Protein AF-A0A9D8QUN0-F1 (afdb_monomer_lite)

Secondary structure (DSSP, 8-state):
-EEEEEE---HHHHSS--SEEEEEEEEEETTEEEEEEEEEEE-TTTTS-GGG--SEEEEEE-GGGS-SSS-EEEEEEEE-TTS-B-PPEEPPPB---

Foldseek 3Di:
DDKDKDWFDACVRPVAGFQKKWKFKWWDDDPDIDTLDIDIFGQPVSVDDRVVRRDITMDDDDPVSHDDQTWIKIWIWGAHPVRDTDDTDIDDIDDDD

Radius of gyration: 14.24 Å; chains: 1; bounding box: 38×29×35 Å

Sequence (97 aa):
QVTVHFPTVLKKTAGVRAFDYEVQVEYDWLDVRNVASTKRVFSPKCYLGENKDEGEVICVYGESELPKDFAYRFAIRPCNCFGGKGKPIYTDWINKK

Structure (mmCIF, N/CA/C/O backbone):
data_AF-A0A9D8QUN0-F1
#
_entry.id   AF-A0A9D8QUN0-F1
#
loop_
_atom_site.group_PDB
_atom_site.id
_atom_site.type_symbol
_atom_site.label_atom_id
_atom_site.label_alt_id
_atom_site.label_comp_id
_atom_site.label_asym_id
_atom_site.label_entity_id
_atom_site.label_seq_id
_atom_site.pdbx_PDB_ins_code
_atom_site.Cartn_x
_atom_site.Cartn_y
_atom_site.Cartn_z
_atom_site.occupancy
_atom_site.B_iso_or_equiv
_atom_site.auth_seq_id
_atom_site.auth_comp_id
_atom_site.auth_asym_id
_atom_site.auth_atom_id
_atom_site.pdbx_PDB_model_num
ATOM 1 N N . GLN A 1 1 ? -1.799 -12.978 -11.979 1.00 86.44 1 GLN A N 1
ATOM 2 C CA . GLN A 1 1 ? -2.287 -11.848 -11.142 1.00 86.44 1 GLN A CA 1
ATOM 3 C C . GLN A 1 1 ? -1.524 -11.822 -9.824 1.00 86.44 1 GLN A C 1
ATOM 5 O O . GLN A 1 1 ? -1.082 -12.884 -9.400 1.00 86.44 1 GLN A O 1
ATOM 10 N N . VAL A 1 2 ? -1.386 -10.665 -9.171 1.00 92.00 2 VAL A N 1
ATOM 11 C CA . VAL A 1 2 ? -0.769 -10.548 -7.836 1.00 92.00 2 VAL A CA 1
ATOM 12 C C . VAL A 1 2 ? -1.751 -9.899 -6.869 1.00 92.00 2 VAL A C 1
ATOM 14 O O . VAL A 1 2 ? -2.314 -8.847 -7.168 1.00 92.00 2 VAL A O 1
ATOM 17 N N . THR A 1 3 ? -1.943 -10.531 -5.714 1.00 94.38 3 THR A N 1
ATOM 18 C CA . THR A 1 3 ? -2.841 -10.058 -4.660 1.00 94.38 3 THR A CA 1
ATOM 19 C C . THR A 1 3 ? -2.025 -9.588 -3.465 1.00 94.38 3 THR A C 1
ATOM 21 O O . THR A 1 3 ? -1.206 -10.333 -2.933 1.00 94.38 3 THR A O 1
ATOM 24 N N . VAL A 1 4 ? -2.256 -8.350 -3.044 1.00 93.75 4 VAL A N 1
ATOM 25 C CA . VAL A 1 4 ? -1.596 -7.711 -1.908 1.00 93.75 4 VAL A CA 1
ATOM 26 C C . VAL A 1 4 ? -2.581 -7.669 -0.749 1.00 93.75 4 VAL A C 1
ATOM 28 O O . VAL A 1 4 ? -3.641 -7.051 -0.861 1.00 93.75 4 VAL A O 1
ATOM 31 N N . HIS A 1 5 ? -2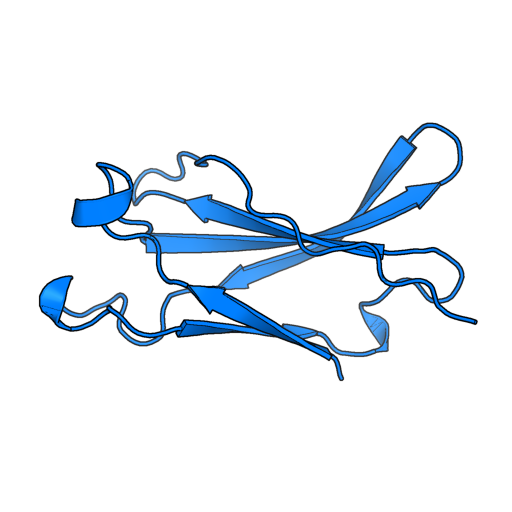.214 -8.323 0.348 1.00 94.56 5 HIS A N 1
ATOM 32 C CA . HIS A 1 5 ? -2.963 -8.340 1.600 1.00 94.56 5 HIS A CA 1
ATOM 33 C C . HIS A 1 5 ? -2.253 -7.455 2.616 1.00 94.56 5 HIS A C 1
ATOM 35 O O . HIS A 1 5 ? -1.033 -7.543 2.769 1.00 94.56 5 HIS A O 1
ATOM 41 N N . PHE A 1 6 ? -2.997 -6.596 3.302 1.00 92.69 6 PHE A N 1
ATOM 42 C CA . PHE A 1 6 ? -2.444 -5.754 4.357 1.00 92.69 6 PHE A CA 1
ATOM 43 C C . PHE A 1 6 ? -3.496 -5.436 5.426 1.00 92.69 6 PHE A C 1
ATOM 45 O O . PHE A 1 6 ? -4.696 -5.424 5.135 1.00 92.69 6 PHE A O 1
ATOM 52 N N . PRO A 1 7 ? -3.075 -5.193 6.680 1.00 90.56 7 PRO A N 1
ATOM 53 C CA . PRO A 1 7 ? -4.004 -4.930 7.771 1.00 90.56 7 PRO A CA 1
ATOM 54 C C . PRO A 1 7 ? -4.685 -3.567 7.616 1.00 90.56 7 PRO A C 1
ATOM 56 O O . PRO A 1 7 ? -4.076 -2.598 7.153 1.00 90.56 7 PRO A O 1
ATOM 59 N N . THR A 1 8 ? -5.933 -3.471 8.079 1.00 89.69 8 THR A N 1
ATOM 60 C CA . THR A 1 8 ? -6.621 -2.181 8.192 1.00 89.69 8 THR A CA 1
ATOM 61 C C . THR A 1 8 ? -5.967 -1.320 9.278 1.00 89.69 8 THR A C 1
ATOM 63 O O . THR A 1 8 ? -5.650 -1.787 10.374 1.00 89.69 8 THR A O 1
ATOM 66 N N . VAL A 1 9 ? -5.783 -0.033 8.989 1.00 89.62 9 VAL A N 1
ATOM 67 C CA . VAL A 1 9 ? -5.285 0.959 9.941 1.00 89.62 9 VAL A CA 1
ATOM 68 C C . VAL A 1 9 ? -6.457 1.551 10.715 1.00 89.62 9 VAL A C 1
ATOM 70 O O . VAL A 1 9 ? -7.297 2.270 10.169 1.00 89.62 9 VAL A O 1
ATOM 73 N N . LEU A 1 10 ? -6.487 1.249 12.010 1.00 87.25 10 LEU A N 1
ATOM 74 C CA . LEU A 1 10 ? -7.540 1.642 12.937 1.00 87.25 10 LEU A CA 1
ATOM 75 C C . LEU A 1 10 ? -7.035 2.746 13.874 1.00 87.25 10 LEU A C 1
ATOM 77 O O . LEU A 1 10 ? -5.857 2.820 14.221 1.00 87.25 10 LEU A O 1
ATOM 81 N N . LYS A 1 11 ? -7.948 3.567 14.378 1.00 87.00 11 LYS A N 1
ATOM 82 C CA . LYS A 1 11 ? -7.722 4.583 15.402 1.00 87.00 11 LYS A CA 1
ATOM 83 C C . LYS A 1 11 ? -7.040 4.0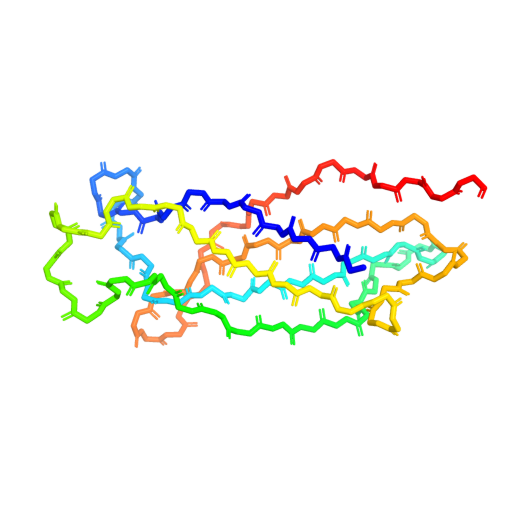01 16.637 1.00 87.00 11 LYS A C 1
ATOM 85 O O . LYS A 1 11 ? -6.145 4.637 17.183 1.00 87.00 11 LYS A O 1
ATOM 90 N N . LYS A 1 12 ? -7.417 2.785 17.054 1.00 85.56 12 LYS A N 1
ATOM 91 C CA . LYS A 1 12 ? -6.816 2.112 18.221 1.00 85.56 12 LYS A CA 1
ATOM 92 C C . LYS A 1 12 ? -5.322 1.810 18.047 1.00 85.56 12 LYS A C 1
ATOM 94 O O . LYS A 1 12 ? -4.609 1.763 19.041 1.00 85.56 12 LYS A O 1
ATOM 99 N N . THR A 1 13 ? -4.847 1.620 16.813 1.00 81.94 13 THR A N 1
ATOM 100 C CA . THR A 1 13 ? -3.442 1.290 16.525 1.00 81.94 13 THR A CA 1
ATOM 101 C C 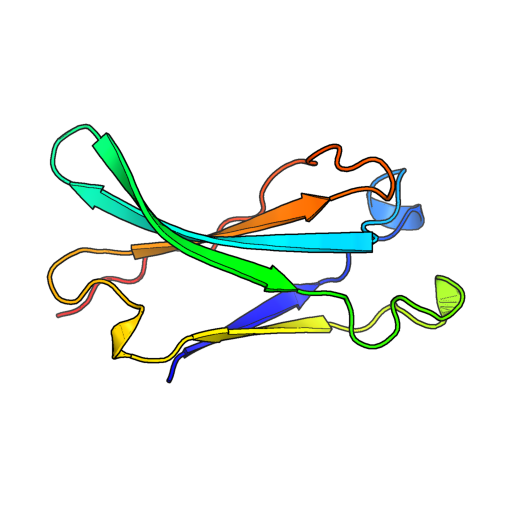. THR A 1 13 ? -2.622 2.493 16.063 1.00 81.94 13 THR A C 1
ATOM 103 O O . THR A 1 13 ? -1.441 2.569 16.383 1.00 81.94 13 THR A O 1
ATOM 106 N N . ALA A 1 14 ? -3.225 3.440 15.339 1.00 80.69 14 ALA A N 1
ATOM 107 C CA . ALA A 1 14 ? -2.511 4.549 14.697 1.00 80.69 14 ALA A CA 1
ATOM 108 C C . ALA A 1 14 ? -3.003 5.952 15.104 1.00 80.69 14 ALA A C 1
ATOM 110 O O . ALA A 1 14 ? -2.568 6.949 14.531 1.00 80.69 14 ALA A O 1
ATOM 111 N N . GLY A 1 15 ? -3.938 6.060 16.054 1.00 82.94 15 GLY A N 1
ATOM 112 C CA . GLY A 1 15 ? -4.530 7.326 16.513 1.00 82.94 15 GLY A CA 1
ATOM 113 C C . GLY A 1 15 ? -5.568 7.931 15.558 1.00 82.94 15 GLY A C 1
ATOM 114 O O . GLY A 1 15 ? -6.448 8.672 15.997 1.00 82.94 15 GLY A O 1
ATOM 115 N N . VAL A 1 16 ? -5.521 7.571 14.272 1.00 82.81 16 VAL A N 1
ATOM 116 C CA . VAL A 1 16 ? -6.488 7.949 13.232 1.00 82.81 16 VAL A CA 1
ATOM 117 C C . VAL A 1 16 ? -6.796 6.725 12.368 1.00 82.81 16 VAL A C 1
ATOM 119 O O . VAL A 1 16 ? -5.896 5.968 12.014 1.00 82.81 16 VAL A O 1
ATOM 122 N N . ARG A 1 17 ? -8.075 6.533 12.028 1.00 86.56 17 ARG A N 1
ATOM 123 C CA . ARG A 1 17 ? -8.529 5.475 11.116 1.00 86.56 17 ARG A CA 1
ATOM 124 C C . ARG A 1 17 ? -8.212 5.848 9.667 1.00 86.56 17 ARG A C 1
ATOM 126 O O . ARG A 1 17 ? -8.464 6.984 9.260 1.00 86.56 17 ARG A O 1
ATOM 133 N N . ALA A 1 18 ? -7.727 4.889 8.885 1.00 89.50 18 ALA A N 1
ATOM 134 C CA . ALA A 1 18 ? -7.658 5.037 7.437 1.00 89.50 18 ALA A CA 1
ATOM 135 C C . ALA A 1 18 ? -9.033 4.778 6.816 1.00 89.50 18 ALA A C 1
ATOM 137 O O . ALA A 1 18 ? -9.704 3.802 7.152 1.00 89.50 18 ALA A O 1
ATOM 138 N N . PHE A 1 19 ? -9.454 5.663 5.919 1.00 84.19 19 PHE A N 1
ATOM 139 C CA . PHE A 1 19 ? -10.698 5.496 5.173 1.00 84.19 19 PHE A CA 1
ATOM 140 C C . PHE A 1 19 ? -10.450 4.723 3.876 1.00 84.19 19 PHE A C 1
ATOM 142 O O . PHE A 1 19 ? -11.220 3.844 3.491 1.00 84.19 19 PHE A O 1
ATOM 149 N N . ASP A 1 20 ? -9.326 5.025 3.243 1.00 91.69 20 ASP A N 1
ATOM 150 C CA . ASP A 1 20 ? -8.868 4.438 2.003 1.00 91.69 20 ASP A CA 1
ATOM 151 C C . ASP A 1 20 ? -7.343 4.325 1.983 1.00 91.69 20 ASP A C 1
ATOM 153 O O . ASP A 1 20 ? -6.638 4.840 2.852 1.00 91.69 20 ASP A O 1
ATOM 157 N N . TYR A 1 21 ? -6.831 3.601 0.996 1.00 94.88 21 TYR A N 1
ATOM 158 C CA . TYR A 1 21 ? -5.420 3.281 0.863 1.00 94.88 21 TYR A CA 1
ATOM 159 C C . TYR A 1 21 ? -4.962 3.566 -0.555 1.00 94.88 21 TYR A C 1
ATOM 161 O O . TYR A 1 21 ? -5.560 3.100 -1.526 1.00 94.88 21 TYR A O 1
ATOM 169 N N . GLU A 1 22 ? -3.871 4.309 -0.668 1.00 96.00 22 GLU A N 1
ATOM 170 C CA . GLU A 1 22 ? -3.106 4.425 -1.901 1.00 96.00 22 GLU A CA 1
ATOM 171 C C . GLU A 1 22 ? -2.094 3.276 -1.936 1.00 96.00 22 GLU A C 1
ATOM 173 O O . GLU A 1 22 ? -1.191 3.212 -1.105 1.00 96.00 22 GLU A O 1
ATOM 178 N N . VAL A 1 23 ? -2.261 2.354 -2.880 1.00 96.94 23 VAL A N 1
ATOM 179 C CA . VAL A 1 23 ? -1.356 1.222 -3.093 1.00 96.94 23 VAL A CA 1
ATOM 180 C C . VAL A 1 23 ? -0.576 1.493 -4.371 1.00 96.94 23 VAL A C 1
ATOM 182 O O . VAL A 1 23 ? -1.161 1.673 -5.442 1.00 96.94 23 VAL A O 1
ATOM 185 N N . GLN A 1 24 ? 0.744 1.573 -4.257 1.00 97.25 24 GLN A N 1
ATOM 186 C CA . GLN A 1 24 ? 1.647 1.865 -5.364 1.00 97.25 24 GLN A CA 1
ATOM 187 C C . GLN A 1 24 ? 2.532 0.664 -5.657 1.00 97.25 24 GLN A C 1
ATOM 189 O O . GLN A 1 24 ? 3.053 0.035 -4.739 1.00 97.25 24 GLN A O 1
ATOM 194 N N . VAL A 1 25 ? 2.723 0.380 -6.942 1.00 97.00 25 VAL A N 1
ATOM 195 C CA . VAL A 1 25 ? 3.764 -0.530 -7.420 1.00 97.00 25 VAL A CA 1
ATOM 196 C C . VAL A 1 25 ? 5.000 0.307 -7.691 1.00 97.00 25 VAL A C 1
ATOM 198 O O . VAL A 1 25 ? 5.038 1.081 -8.647 1.00 97.00 25 VAL A O 1
ATOM 201 N N . GLU A 1 26 ? 5.989 0.176 -6.822 1.00 96.50 26 GLU A N 1
ATOM 202 C CA . GLU A 1 26 ? 7.248 0.898 -6.904 1.00 96.50 26 GLU A CA 1
ATOM 203 C C . GLU A 1 26 ? 8.331 0.016 -7.516 1.00 96.50 26 GLU A C 1
ATOM 205 O O . GLU A 1 26 ? 8.459 -1.143 -7.132 1.00 96.50 26 GLU A O 1
ATOM 210 N N . TYR A 1 27 ? 9.152 0.573 -8.401 1.00 95.50 27 TYR A N 1
ATOM 211 C CA . TYR A 1 27 ? 10.360 -0.077 -8.904 1.00 95.50 27 TYR A CA 1
ATOM 212 C C . TYR A 1 27 ? 11.525 0.904 -8.940 1.00 95.50 27 TYR A C 1
ATOM 214 O O . TYR A 1 27 ? 11.324 2.117 -9.033 1.00 95.50 27 TYR A O 1
ATOM 222 N N . ASP A 1 28 ? 12.738 0.373 -8.848 1.00 93.44 28 ASP A N 1
ATOM 223 C CA . ASP A 1 28 ? 13.950 1.166 -9.017 1.00 93.44 28 ASP A CA 1
ATOM 224 C C . ASP A 1 28 ? 14.431 1.082 -10.461 1.00 93.44 28 ASP A C 1
ATOM 226 O O . ASP A 1 28 ? 14.496 0.003 -11.056 1.00 93.44 28 ASP A O 1
ATOM 230 N N . TRP A 1 29 ? 14.790 2.236 -11.015 1.00 90.69 29 TRP A N 1
ATOM 231 C CA . TRP A 1 29 ? 15.539 2.318 -12.257 1.00 90.69 29 TRP A CA 1
ATOM 232 C C . TRP A 1 29 ? 16.637 3.359 -12.093 1.00 90.69 29 TRP A C 1
ATOM 234 O O . TRP A 1 29 ? 16.351 4.532 -11.852 1.00 90.69 29 TRP A O 1
ATOM 244 N N . LEU A 1 30 ? 17.888 2.903 -12.206 1.00 88.38 30 LEU A N 1
ATOM 245 C CA . LEU A 1 30 ? 19.074 3.697 -11.883 1.00 88.38 30 LEU A CA 1
ATOM 246 C C . LEU A 1 30 ? 18.999 4.211 -10.432 1.00 88.38 30 LEU A C 1
ATOM 248 O O . LEU A 1 30 ? 18.863 3.417 -9.506 1.00 88.38 30 LEU A O 1
ATOM 252 N N . ASP A 1 31 ? 19.091 5.520 -10.238 1.00 92.38 31 ASP A N 1
ATOM 253 C CA . ASP A 1 31 ? 19.033 6.231 -8.963 1.00 92.38 31 ASP A CA 1
ATOM 254 C C . ASP A 1 31 ? 17.628 6.767 -8.628 1.00 92.38 31 ASP A C 1
ATOM 256 O O . ASP A 1 31 ? 17.458 7.509 -7.658 1.00 92.38 31 ASP A O 1
ATOM 260 N N . VAL A 1 32 ? 16.602 6.380 -9.399 1.00 92.50 32 VAL A N 1
ATOM 261 C CA . VAL A 1 32 ? 15.238 6.905 -9.262 1.00 92.50 32 VAL A CA 1
ATOM 262 C C . VAL A 1 32 ? 14.235 5.820 -8.871 1.00 92.50 32 VAL A C 1
ATOM 264 O O . VAL A 1 32 ? 14.126 4.762 -9.498 1.00 92.50 32 VAL A O 1
ATOM 267 N N . ARG A 1 33 ? 13.415 6.147 -7.865 1.00 93.75 33 ARG A N 1
ATOM 268 C CA . ARG A 1 33 ? 12.216 5.398 -7.479 1.00 93.75 33 ARG A CA 1
ATOM 269 C C . ARG A 1 33 ? 11.046 5.790 -8.374 1.00 93.75 33 ARG A C 1
ATOM 271 O O . ARG A 1 33 ? 10.547 6.910 -8.289 1.00 93.75 33 ARG A O 1
ATOM 278 N N . ASN A 1 34 ? 10.571 4.854 -9.182 1.00 95.31 34 ASN A N 1
ATOM 279 C CA . ASN A 1 34 ? 9.446 5.060 -10.084 1.00 95.31 34 ASN A CA 1
ATOM 280 C C . ASN A 1 34 ? 8.189 4.354 -9.571 1.00 95.31 34 ASN A C 1
ATOM 282 O O . ASN A 1 34 ? 8.264 3.365 -8.840 1.00 95.31 34 ASN A O 1
ATOM 286 N N . VAL A 1 35 ? 7.024 4.859 -9.979 1.00 96.12 35 VAL A N 1
ATOM 287 C CA . VAL A 1 35 ? 5.721 4.251 -9.687 1.00 96.12 35 VAL A CA 1
ATOM 288 C C . VAL A 1 35 ? 5.117 3.761 -10.995 1.00 96.12 35 VAL A C 1
ATOM 290 O O . VAL A 1 35 ? 4.771 4.564 -11.855 1.00 96.12 35 VAL A O 1
ATOM 293 N N . ALA A 1 36 ? 4.985 2.445 -11.142 1.00 94.69 36 ALA A N 1
ATOM 294 C CA . ALA A 1 36 ? 4.421 1.829 -12.342 1.00 94.69 36 ALA A CA 1
ATOM 295 C C . ALA A 1 36 ? 2.890 1.931 -12.383 1.00 94.69 36 ALA A C 1
ATOM 297 O O . ALA A 1 36 ? 2.301 2.203 -13.424 1.00 94.69 36 ALA A O 1
ATOM 298 N N . SER A 1 37 ? 2.238 1.711 -11.240 1.00 96.00 37 SER A N 1
ATOM 299 C CA . SER A 1 37 ? 0.783 1.767 -11.111 1.00 96.00 37 SER A CA 1
ATOM 300 C C . SER A 1 37 ? 0.396 2.237 -9.715 1.00 96.00 37 SER A C 1
ATOM 302 O O . SER A 1 37 ? 1.065 1.921 -8.730 1.00 96.00 37 SER A O 1
ATOM 304 N N . THR A 1 38 ? -0.692 3.000 -9.631 1.00 96.56 38 THR A N 1
ATOM 305 C CA . THR A 1 38 ? -1.300 3.437 -8.372 1.00 96.56 38 THR A CA 1
ATOM 306 C C . THR A 1 38 ? -2.762 3.021 -8.367 1.00 96.56 38 THR A C 1
ATOM 308 O O . THR A 1 38 ? -3.497 3.326 -9.303 1.00 96.56 38 THR A O 1
ATOM 311 N N . LYS A 1 39 ? -3.198 2.361 -7.295 1.00 96.12 39 LYS A N 1
ATOM 312 C CA . LYS A 1 39 ? -4.607 2.052 -7.045 1.00 96.12 39 LYS A CA 1
ATOM 313 C C . LYS A 1 39 ? -5.057 2.680 -5.745 1.00 96.12 39 LYS A C 1
ATOM 315 O O . LYS A 1 39 ? -4.273 2.848 -4.813 1.00 96.12 39 LYS A O 1
ATOM 320 N N . ARG A 1 40 ? -6.344 3.005 -5.695 1.00 94.31 40 ARG A N 1
ATOM 321 C CA . ARG A 1 40 ? -7.010 3.487 -4.494 1.00 94.31 40 ARG A CA 1
ATOM 322 C C . ARG A 1 40 ? -8.014 2.435 -4.059 1.00 94.31 40 ARG A C 1
ATOM 324 O O . ARG A 1 40 ? -8.899 2.087 -4.836 1.00 94.31 40 ARG A O 1
ATOM 331 N N . VAL A 1 41 ? -7.832 1.887 -2.865 1.00 94.00 41 VAL A N 1
ATOM 332 C CA . VAL A 1 41 ? -8.667 0.801 -2.341 1.00 94.00 41 VAL A CA 1
ATOM 333 C C . VAL A 1 41 ? -9.260 1.191 -1.001 1.00 94.00 41 VAL A C 1
ATOM 335 O O . VAL A 1 41 ? -8.631 1.886 -0.210 1.00 94.00 41 VAL A O 1
ATOM 338 N N . PHE A 1 42 ? -10.478 0.740 -0.747 1.00 91.38 42 PHE A N 1
ATOM 339 C CA . PHE A 1 42 ? -11.150 0.918 0.533 1.00 91.38 42 PHE A CA 1
ATOM 340 C C . PHE A 1 42 ? -11.057 -0.375 1.333 1.00 91.38 42 PHE A C 1
ATOM 342 O O . PHE A 1 42 ? -10.986 -1.461 0.751 1.00 91.38 42 PHE A O 1
ATOM 349 N N . SER A 1 43 ? -11.096 -0.275 2.661 1.00 88.12 43 SER A N 1
ATOM 350 C CA . SER A 1 43 ? -11.322 -1.472 3.466 1.00 88.12 43 SER A CA 1
ATOM 351 C C . SER A 1 43 ? -12.703 -2.065 3.135 1.00 88.12 43 SER A C 1
ATOM 353 O O . SER A 1 43 ? -13.647 -1.313 2.861 1.00 88.12 43 SER A O 1
ATOM 355 N N . PRO A 1 44 ? -12.871 -3.402 3.152 1.00 86.31 44 PRO A N 1
ATOM 356 C CA . PRO A 1 44 ? -14.126 -4.043 2.745 1.00 86.31 44 PRO A CA 1
ATOM 357 C C . PRO A 1 44 ? -15.362 -3.568 3.521 1.00 86.31 44 PRO A C 1
ATOM 359 O O . PRO A 1 44 ? -16.487 -3.673 3.031 1.00 86.31 44 PRO A O 1
ATOM 362 N N . LYS A 1 45 ? -15.163 -3.069 4.745 1.00 88.44 45 LYS A N 1
ATOM 363 C CA . LYS A 1 45 ? -16.218 -2.601 5.645 1.00 88.44 45 LYS A CA 1
ATOM 364 C C . LYS A 1 45 ? -15.998 -1.137 6.041 1.00 88.44 45 LYS A C 1
ATOM 366 O O . LYS A 1 45 ? -16.429 -0.722 7.117 1.00 88.44 45 LYS A O 1
ATOM 371 N N . CYS A 1 46 ? -15.395 -0.332 5.159 1.00 85.12 46 CYS A N 1
ATOM 372 C CA . CYS A 1 46 ? -15.124 1.092 5.396 1.00 85.12 46 CYS A CA 1
ATOM 373 C C . CYS A 1 46 ? -16.379 1.902 5.778 1.00 85.12 46 CYS A C 1
ATOM 375 O O . CYS A 1 46 ? -16.300 2.834 6.575 1.00 85.12 46 CYS A O 1
ATOM 377 N N . TYR A 1 47 ? -17.550 1.506 5.266 1.00 84.69 47 TYR A N 1
ATOM 378 C CA . TYR A 1 47 ? -18.851 2.124 5.541 1.00 84.69 47 TYR A CA 1
ATOM 379 C C . TYR A 1 47 ? -19.459 1.726 6.897 1.00 84.69 47 TYR A C 1
ATOM 381 O O . TYR A 1 47 ? -20.452 2.314 7.323 1.00 84.69 47 TYR A O 1
ATOM 389 N N . LEU A 1 48 ? -18.896 0.727 7.583 1.00 88.12 48 LEU A N 1
ATOM 390 C CA . LEU A 1 48 ? -19.320 0.330 8.922 1.00 88.12 48 LEU A CA 1
ATOM 391 C C . LEU A 1 48 ? -18.519 1.073 10.002 1.00 88.12 48 LEU A C 1
ATOM 393 O O . LEU A 1 48 ? -17.437 1.629 9.774 1.00 88.12 48 LEU A O 1
ATOM 397 N N . GLY A 1 49 ? -19.063 1.048 11.222 1.00 85.88 49 GLY A N 1
ATOM 398 C CA . GLY A 1 49 ? -18.337 1.475 12.414 1.00 85.88 49 GLY A CA 1
ATOM 399 C C . GLY A 1 49 ? -17.033 0.693 12.572 1.00 85.88 49 GLY A C 1
ATOM 400 O O . GLY A 1 49 ? -16.974 -0.495 12.261 1.00 85.88 49 GLY A O 1
ATOM 401 N N . GLU A 1 50 ? -16.001 1.366 13.072 1.00 86.31 50 GLU A N 1
ATOM 402 C CA . GLU A 1 50 ? -14.623 0.865 13.123 1.00 86.31 50 GLU A CA 1
ATOM 403 C C . GLU A 1 50 ? -14.485 -0.529 13.755 1.00 86.31 50 GLU A C 1
ATOM 405 O O . GLU A 1 50 ? -13.766 -1.372 13.231 1.00 86.31 50 GLU A O 1
ATOM 410 N N . ASN A 1 51 ? -15.264 -0.817 14.802 1.00 86.44 51 ASN A N 1
ATOM 411 C CA . ASN A 1 51 ? -15.289 -2.111 15.499 1.00 86.44 51 ASN A CA 1
ATOM 412 C C . ASN A 1 51 ? -15.656 -3.299 14.589 1.00 86.44 51 ASN A C 1
ATOM 414 O O . ASN A 1 51 ? -15.488 -4.453 14.970 1.00 86.44 51 ASN A O 1
ATOM 418 N N . LYS A 1 52 ? -16.236 -3.033 13.414 1.00 87.19 52 LYS A N 1
ATOM 419 C CA . LYS A 1 52 ? -16.622 -4.046 12.426 1.00 87.19 52 LYS A CA 1
ATOM 420 C C . LYS A 1 52 ? -15.664 -4.106 11.233 1.00 87.19 52 LYS A C 1
ATOM 422 O O . LYS A 1 52 ? -15.840 -4.992 10.400 1.00 87.19 52 LYS A O 1
ATOM 427 N N . ASP A 1 53 ? -14.671 -3.220 11.156 1.00 85.81 53 ASP A N 1
ATOM 428 C CA . ASP A 1 53 ? -13.729 -3.061 10.037 1.00 85.81 53 ASP A CA 1
ATOM 429 C C . ASP A 1 53 ? -12.305 -3.522 10.391 1.00 85.81 53 ASP A C 1
ATOM 431 O O . ASP A 1 53 ? -11.316 -2.981 9.921 1.00 85.81 53 ASP A O 1
ATOM 435 N N . GLU A 1 54 ? -12.178 -4.541 11.240 1.00 84.06 54 GLU A N 1
ATOM 436 C CA . GLU A 1 54 ? -10.868 -5.071 11.658 1.00 84.06 54 GLU A CA 1
ATOM 437 C C . GLU A 1 54 ? -10.263 -6.074 10.657 1.00 84.06 54 GLU A C 1
ATOM 439 O O . GLU A 1 54 ? -9.286 -6.752 10.961 1.00 84.06 54 GLU A O 1
ATOM 444 N N . GLY A 1 55 ? -10.865 -6.205 9.472 1.00 84.19 55 GLY A N 1
ATOM 445 C CA . GLY A 1 55 ? -10.438 -7.161 8.453 1.00 84.19 55 GLY A CA 1
ATOM 446 C C . GLY A 1 55 ? -9.177 -6.736 7.701 1.00 84.19 55 GLY A C 1
ATOM 447 O O . GLY A 1 55 ? -8.701 -5.605 7.816 1.00 84.19 55 GLY A O 1
ATOM 448 N N . GLU A 1 56 ? -8.660 -7.646 6.882 1.00 90.81 56 GLU A N 1
ATOM 4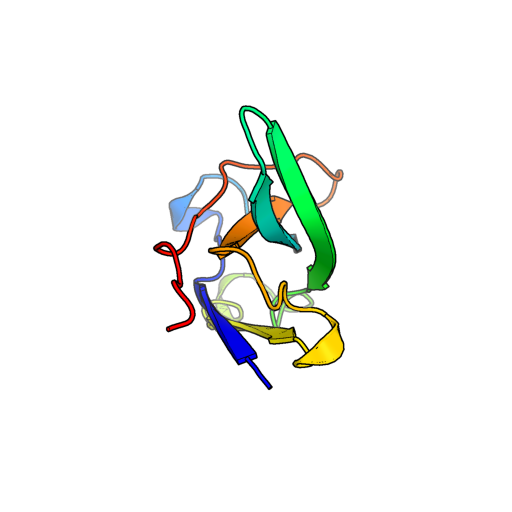49 C CA . GLU A 1 56 ? -7.619 -7.326 5.907 1.00 90.81 56 GLU A CA 1
ATOM 450 C C . GLU A 1 56 ? -8.192 -6.559 4.715 1.00 90.81 56 GLU A C 1
ATOM 452 O O . GLU A 1 56 ? -9.337 -6.761 4.295 1.00 90.81 56 GLU A O 1
ATOM 457 N N . VAL A 1 57 ? -7.360 -5.697 4.145 1.00 93.00 57 VAL A N 1
ATOM 458 C CA . VAL A 1 57 ? -7.621 -5.019 2.882 1.00 93.00 57 VAL A CA 1
ATOM 459 C C . VAL A 1 57 ? -6.880 -5.759 1.780 1.00 93.00 57 VAL A C 1
ATOM 461 O O . VAL A 1 57 ? -5.733 -6.178 1.949 1.00 93.00 57 VAL A O 1
ATOM 464 N N . ILE A 1 58 ? -7.558 -5.920 0.648 1.00 94.19 58 ILE A N 1
ATOM 465 C CA . ILE A 1 58 ? -7.058 -6.673 -0.496 1.00 94.19 58 ILE A CA 1
ATOM 466 C C . ILE A 1 58 ? -6.953 -5.725 -1.687 1.00 94.19 58 ILE A C 1
ATOM 468 O O . ILE A 1 58 ? -7.920 -5.055 -2.047 1.00 94.19 58 ILE A O 1
ATOM 472 N N . CYS A 1 59 ? -5.785 -5.694 -2.323 1.00 95.50 59 CYS A N 1
ATOM 473 C CA . CYS A 1 59 ? -5.571 -5.012 -3.594 1.00 95.50 59 CYS A CA 1
ATOM 474 C C . CYS A 1 59 ? -5.059 -6.011 -4.632 1.00 95.50 59 CYS A C 1
ATOM 476 O O . CYS A 1 59 ? -4.112 -6.749 -4.369 1.00 95.50 59 CYS A O 1
ATOM 478 N N . VAL A 1 60 ? -5.674 -6.043 -5.814 1.00 95.06 60 VAL A N 1
ATOM 479 C CA . VAL A 1 60 ? -5.308 -6.979 -6.886 1.00 95.06 60 VAL A CA 1
ATOM 480 C C . VAL A 1 60 ? -4.699 -6.212 -8.051 1.00 95.06 60 VAL A C 1
ATOM 482 O O . VAL A 1 60 ? -5.278 -5.231 -8.522 1.00 95.06 60 VAL A O 1
ATOM 485 N N . TYR A 1 61 ? -3.561 -6.691 -8.546 1.00 95.56 61 TYR A N 1
ATOM 486 C CA . TYR A 1 61 ? -2.908 -6.213 -9.762 1.00 95.56 61 TYR A CA 1
ATOM 487 C C . TYR A 1 61 ? -2.895 -7.296 -10.842 1.00 95.56 61 TYR A C 1
ATOM 489 O O . TYR A 1 61 ? -2.589 -8.469 -10.592 1.00 95.56 61 TYR A O 1
ATOM 497 N N . GLY A 1 62 ? -3.209 -6.890 -12.070 1.00 93.81 62 GLY A N 1
ATOM 498 C CA . GLY A 1 62 ? -2.960 -7.688 -13.261 1.00 93.81 62 GLY A CA 1
ATOM 499 C C . GLY A 1 62 ? -1.462 -7.770 -13.551 1.00 93.81 62 GLY A C 1
ATOM 500 O O . GLY A 1 62 ? -0.700 -6.871 -13.213 1.00 93.81 62 GLY A O 1
ATOM 501 N N . GLU A 1 63 ? -1.019 -8.837 -14.214 1.00 90.81 63 GLU A N 1
ATOM 502 C CA . GLU A 1 63 ? 0.404 -9.002 -14.562 1.00 90.81 63 GLU A CA 1
ATOM 503 C C . GLU A 1 63 ? 0.921 -7.930 -15.523 1.00 90.81 63 GLU A C 1
ATOM 505 O O . GLU A 1 63 ? 2.108 -7.622 -15.514 1.00 90.81 63 GLU A O 1
ATOM 510 N N . SER A 1 64 ? 0.031 -7.336 -16.321 1.00 92.06 64 SER A N 1
ATOM 511 C CA . SER A 1 64 ? 0.339 -6.208 -17.201 1.00 92.06 64 SER A CA 1
ATOM 512 C C . SER A 1 64 ? 0.618 -4.903 -16.452 1.00 92.06 64 SER A C 1
ATOM 514 O O . SER A 1 64 ? 1.210 -4.002 -17.031 1.00 92.06 64 SER A O 1
ATOM 516 N N . GLU A 1 65 ? 0.184 -4.784 -15.193 1.00 91.56 65 GLU A N 1
ATOM 517 C CA . GLU A 1 65 ? 0.397 -3.594 -14.355 1.00 91.56 65 GLU A CA 1
ATOM 518 C C . GLU A 1 65 ? 1.716 -3.656 -13.574 1.00 91.56 65 GLU A C 1
ATOM 520 O O . GLU A 1 65 ? 2.083 -2.699 -12.892 1.00 91.56 65 GLU A O 1
ATOM 525 N N . LEU A 1 66 ? 2.408 -4.796 -13.636 1.00 92.88 66 LEU A N 1
ATOM 526 C CA . LEU A 1 66 ? 3.637 -5.038 -12.899 1.00 92.88 66 LEU A CA 1
ATOM 527 C C . LEU A 1 66 ? 4.851 -4.833 -13.812 1.00 92.88 66 LEU A C 1
ATOM 529 O O . LEU A 1 66 ? 4.839 -5.298 -14.958 1.00 92.88 66 LEU A O 1
ATOM 533 N N . PRO A 1 67 ? 5.929 -4.213 -13.306 1.00 91.75 67 PRO A N 1
ATOM 534 C CA . PRO A 1 67 ? 7.209 -4.175 -13.999 1.00 91.75 67 PRO A CA 1
ATOM 535 C C . PRO A 1 67 ? 7.671 -5.589 -14.375 1.00 91.75 67 PRO A C 1
ATOM 537 O O . PRO A 1 67 ? 7.601 -6.523 -13.568 1.00 91.75 67 PRO A O 1
ATOM 540 N N . LYS A 1 68 ? 8.111 -5.768 -15.625 1.00 88.62 68 LYS A N 1
ATOM 541 C CA . LYS A 1 68 ? 8.593 -7.066 -16.123 1.00 88.62 68 LYS A CA 1
ATOM 542 C C . LYS A 1 68 ? 10.082 -7.262 -15.860 1.00 88.62 68 LYS A C 1
ATOM 544 O O . LYS A 1 68 ? 10.456 -8.333 -15.398 1.00 88.62 68 LYS A O 1
ATOM 549 N N . ASP A 1 69 ? 10.867 -6.211 -16.080 1.00 89.19 69 ASP A N 1
ATOM 550 C CA . ASP A 1 69 ? 12.335 -6.273 -1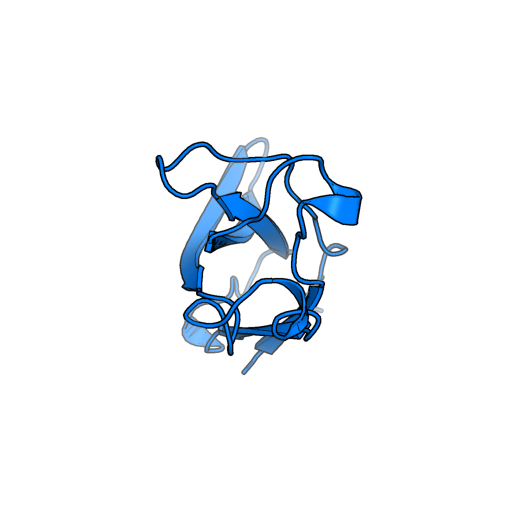6.113 1.00 89.19 69 ASP A CA 1
ATOM 551 C C . ASP A 1 69 ? 13.001 -5.670 -14.865 1.00 89.19 69 ASP A C 1
ATOM 553 O O . ASP A 1 69 ? 14.224 -5.608 -14.773 1.00 89.19 69 ASP A O 1
ATOM 557 N N . PHE A 1 70 ? 12.202 -5.216 -13.895 1.00 90.94 70 PHE A N 1
ATOM 558 C CA . PHE A 1 70 ? 12.687 -4.540 -12.694 1.00 90.94 70 PHE A CA 1
ATOM 559 C C . PHE A 1 70 ? 12.187 -5.231 -11.432 1.00 90.94 70 PHE A C 1
ATOM 561 O O . PHE A 1 70 ? 11.049 -5.707 -11.374 1.00 90.94 70 PHE A O 1
ATOM 568 N N . ALA A 1 71 ? 13.030 -5.227 -10.399 1.00 92.19 71 ALA A N 1
ATOM 569 C CA . ALA A 1 71 ? 12.588 -5.523 -9.047 1.00 92.19 71 ALA A CA 1
ATOM 570 C C . ALA A 1 71 ? 11.541 -4.488 -8.626 1.00 92.19 71 ALA A C 1
ATOM 572 O O . ALA A 1 71 ? 11.722 -3.285 -8.838 1.00 92.19 71 ALA A O 1
ATOM 573 N N . TYR A 1 72 ? 10.444 -4.953 -8.036 1.00 94.75 72 TYR A N 1
ATOM 574 C CA . TYR A 1 72 ? 9.357 -4.080 -7.606 1.00 94.75 72 TYR A CA 1
ATOM 575 C C . TYR A 1 72 ? 8.872 -4.436 -6.203 1.00 94.75 72 TYR A C 1
ATOM 577 O O . TYR A 1 72 ? 9.092 -5.540 -5.710 1.00 94.75 72 TYR A O 1
ATOM 585 N N . ARG A 1 73 ? 8.215 -3.489 -5.541 1.00 95.50 73 ARG A N 1
ATOM 586 C CA . ARG A 1 73 ? 7.555 -3.683 -4.245 1.00 95.50 73 ARG A CA 1
ATOM 587 C C . ARG A 1 73 ? 6.221 -2.954 -4.220 1.00 95.50 73 ARG A C 1
ATOM 589 O O . ARG A 1 73 ? 5.970 -2.076 -5.045 1.00 95.50 73 ARG A O 1
ATOM 596 N N . PHE A 1 74 ? 5.397 -3.266 -3.231 1.00 96.81 74 PHE A N 1
ATOM 597 C CA . PHE A 1 74 ? 4.163 -2.538 -2.981 1.00 96.81 74 PHE A CA 1
ATOM 598 C C . PHE A 1 74 ? 4.355 -1.558 -1.825 1.00 96.81 74 PHE A C 1
ATOM 600 O O . PHE A 1 74 ? 4.823 -1.932 -0.748 1.00 96.81 74 PHE A O 1
ATOM 607 N N . ALA A 1 75 ? 3.986 -0.302 -2.053 1.00 96.69 75 ALA A N 1
ATOM 608 C CA . ALA A 1 75 ? 3.933 0.740 -1.040 1.00 96.69 75 ALA A CA 1
ATOM 609 C C . ALA A 1 75 ? 2.469 1.067 -0.735 1.00 96.69 75 ALA A C 1
ATOM 611 O O . ALA A 1 75 ? 1.741 1.559 -1.595 1.00 96.69 75 ALA A O 1
ATOM 612 N N . ILE A 1 76 ? 2.037 0.778 0.489 1.00 96.00 76 ILE A N 1
ATOM 613 C CA . ILE A 1 76 ? 0.667 0.970 0.957 1.00 96.00 76 ILE A CA 1
ATOM 614 C C . ILE A 1 76 ? 0.634 2.194 1.861 1.00 96.00 76 ILE A C 1
ATOM 616 O O . ILE A 1 76 ? 1.212 2.185 2.947 1.00 96.00 76 ILE A O 1
ATOM 620 N N . ARG A 1 77 ? -0.062 3.248 1.444 1.00 94.69 77 ARG A N 1
ATOM 621 C CA . ARG A 1 77 ? -0.258 4.463 2.238 1.00 94.69 77 ARG A CA 1
ATOM 622 C C . ARG A 1 77 ? -1.698 4.548 2.728 1.00 94.69 77 ARG A C 1
ATOM 624 O O . ARG A 1 77 ? -2.595 4.682 1.897 1.00 94.69 77 ARG A O 1
ATOM 631 N N . PRO A 1 78 ? -1.938 4.511 4.049 1.00 93.31 78 PRO A N 1
ATOM 632 C CA . PRO A 1 78 ? -3.253 4.816 4.591 1.00 93.31 78 PRO A CA 1
ATOM 633 C C . PRO A 1 78 ? -3.575 6.295 4.368 1.00 93.31 78 PRO A C 1
ATOM 635 O O . PRO A 1 78 ? -2.720 7.155 4.574 1.00 93.31 78 PRO A O 1
ATOM 638 N N . CYS A 1 79 ? -4.808 6.597 3.993 1.00 91.25 79 CYS A N 1
ATOM 639 C CA . CYS A 1 79 ? -5.314 7.948 3.805 1.00 91.25 79 CYS A CA 1
ATOM 640 C C . CYS A 1 79 ? -6.467 8.197 4.784 1.00 91.25 79 CYS A C 1
ATOM 642 O O . CYS A 1 79 ? -7.341 7.351 4.985 1.00 91.25 79 CYS A O 1
ATOM 644 N N . ASN A 1 80 ? -6.455 9.356 5.441 1.00 85.06 80 ASN A N 1
ATOM 645 C CA . ASN A 1 80 ? -7.573 9.781 6.279 1.00 85.06 80 ASN A CA 1
ATOM 646 C C . ASN A 1 80 ? -8.723 10.346 5.417 1.00 85.06 80 ASN A C 1
ATOM 648 O O . ASN A 1 80 ? -8.567 10.582 4.219 1.00 85.06 80 ASN A O 1
ATOM 652 N N . CYS A 1 81 ? -9.873 10.625 6.037 1.00 79.88 81 CYS A N 1
ATOM 653 C CA . CYS A 1 81 ? -11.054 11.153 5.341 1.00 79.88 81 CYS A CA 1
ATOM 654 C C . CYS A 1 81 ? -10.867 12.544 4.698 1.00 79.88 81 CYS A C 1
ATOM 656 O O . CYS A 1 81 ? -11.690 12.944 3.881 1.00 79.88 81 CYS A O 1
ATOM 658 N N . PHE A 1 82 ? -9.793 13.265 5.029 1.00 81.75 82 PHE A N 1
ATOM 659 C CA . PHE A 1 82 ? -9.430 14.558 4.438 1.00 81.75 82 PHE A CA 1
ATOM 660 C C . PHE A 1 82 ? -8.331 14.433 3.369 1.00 81.75 82 PHE A C 1
ATOM 662 O O . PHE A 1 82 ? -7.782 15.437 2.923 1.00 81.75 82 PHE A O 1
ATOM 669 N N . GLY A 1 83 ? -7.972 13.209 2.966 1.00 78.31 83 GLY A N 1
ATOM 670 C CA . GLY A 1 83 ? -6.927 12.948 1.973 1.00 78.31 83 GLY A CA 1
ATOM 671 C C . GLY A 1 83 ? -5.495 13.050 2.507 1.00 78.31 83 GLY A C 1
ATOM 672 O O . GLY A 1 83 ? -4.545 12.941 1.733 1.00 78.31 83 GLY A O 1
ATOM 673 N N . GLY A 1 84 ? -5.317 13.229 3.817 1.00 85.44 84 GLY A N 1
ATOM 674 C CA . GLY A 1 84 ? -4.010 13.210 4.465 1.00 85.44 84 GLY A CA 1
ATOM 675 C C . GLY A 1 84 ? -3.407 11.807 4.438 1.00 85.44 84 GLY A C 1
ATOM 676 O O . GLY A 1 84 ? -4.025 10.857 4.919 1.00 85.44 84 GLY A O 1
ATOM 677 N N . LYS A 1 85 ? -2.197 11.686 3.886 1.00 89.69 85 LYS A N 1
ATOM 678 C CA . LYS A 1 85 ? -1.463 10.420 3.777 1.00 89.69 85 LYS A CA 1
ATOM 679 C C . LYS A 1 85 ? -0.707 10.130 5.072 1.00 89.69 85 LYS A C 1
ATOM 681 O O . LYS A 1 85 ? 0.040 10.972 5.564 1.00 89.69 85 LYS A O 1
ATOM 686 N N . GLY A 1 86 ? -0.895 8.934 5.611 1.00 87.62 86 GLY A N 1
ATOM 687 C CA . GLY A 1 86 ? -0.151 8.416 6.750 1.00 87.62 86 GLY A CA 1
ATOM 688 C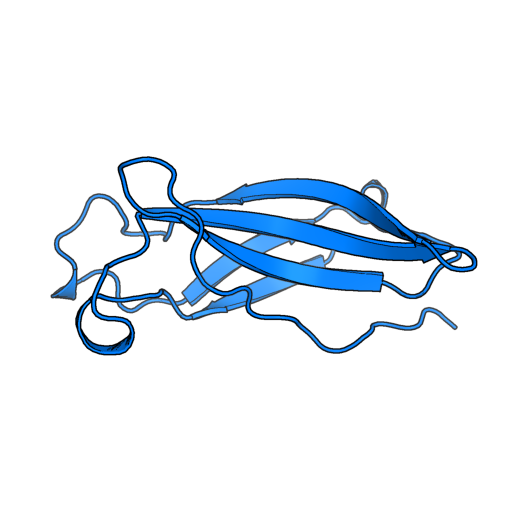 C . GLY A 1 86 ? 1.163 7.748 6.342 1.00 87.62 86 GLY A C 1
ATOM 689 O O . GLY A 1 86 ? 1.578 7.770 5.179 1.00 87.62 86 GLY A O 1
ATOM 690 N N . LYS A 1 87 ? 1.831 7.135 7.325 1.00 89.19 87 LYS A N 1
ATOM 691 C CA . LYS A 1 87 ? 3.107 6.447 7.112 1.00 89.19 87 LYS A CA 1
ATOM 692 C C . LYS A 1 87 ? 2.913 5.226 6.193 1.00 89.19 87 LYS A C 1
ATOM 694 O O . LYS A 1 87 ? 2.038 4.410 6.479 1.00 89.19 87 LYS A O 1
ATOM 699 N N . PRO A 1 88 ? 3.721 5.077 5.128 1.00 91.06 88 PRO A N 1
ATOM 700 C CA . PRO A 1 88 ? 3.642 3.922 4.246 1.00 91.06 88 PRO A CA 1
ATOM 701 C C . PRO A 1 88 ? 4.091 2.632 4.937 1.00 91.06 88 PRO A C 1
ATOM 703 O O . PRO A 1 88 ? 5.061 2.626 5.700 1.00 91.06 88 PRO A O 1
ATOM 706 N N . ILE A 1 89 ? 3.414 1.539 4.599 1.00 91.69 89 ILE A N 1
ATOM 707 C CA . ILE A 1 89 ? 3.839 0.161 4.840 1.00 91.69 89 ILE A CA 1
ATOM 708 C C . ILE A 1 89 ? 4.403 -0.358 3.520 1.00 91.69 89 ILE A C 1
ATOM 710 O O . ILE A 1 89 ? 3.775 -0.200 2.474 1.00 91.69 89 ILE A O 1
ATOM 714 N N . TYR A 1 90 ? 5.587 -0.955 3.561 1.00 93.88 90 TYR A N 1
ATOM 715 C CA . TYR A 1 90 ? 6.237 -1.501 2.376 1.00 93.88 90 TYR A CA 1
ATOM 716 C C . TYR A 1 90 ? 6.276 -3.017 2.464 1.00 93.88 90 TYR A C 1
ATOM 718 O O . TYR A 1 90 ? 6.548 -3.565 3.532 1.00 93.88 90 TYR A O 1
ATOM 726 N N . THR A 1 91 ? 6.041 -3.680 1.339 1.00 93.56 91 THR A N 1
ATOM 727 C CA . THR A 1 91 ? 6.431 -5.081 1.192 1.00 93.56 91 THR A CA 1
ATOM 728 C C . THR A 1 91 ? 7.930 -5.179 0.941 1.00 93.56 91 THR A C 1
ATOM 730 O O . THR A 1 91 ? 8.571 -4.211 0.511 1.00 93.56 91 THR A O 1
ATOM 733 N N . ASP A 1 92 ? 8.467 -6.379 1.131 1.00 94.31 92 ASP A N 1
ATOM 734 C CA . ASP A 1 92 ? 9.786 -6.713 0.616 1.00 94.31 92 ASP A CA 1
ATOM 735 C C . ASP A 1 92 ? 9.831 -6.579 -0.910 1.00 94.31 92 ASP A C 1
ATOM 737 O O . ASP A 1 92 ? 8.807 -6.563 -1.608 1.00 94.31 92 ASP A O 1
ATOM 741 N N . TRP A 1 93 ? 11.054 -6.461 -1.415 1.00 93.25 93 TRP A N 1
ATOM 742 C CA . TRP A 1 93 ? 11.323 -6.419 -2.840 1.00 93.25 93 TRP A CA 1
ATOM 743 C C . TRP A 1 93 ? 11.109 -7.776 -3.489 1.00 93.25 93 TRP A C 1
ATOM 745 O O . TRP A 1 93 ? 11.654 -8.792 -3.060 1.00 93.25 93 TRP A O 1
ATOM 755 N N . ILE A 1 94 ? 10.349 -7.763 -4.575 1.00 91.62 94 ILE A N 1
ATOM 756 C CA . ILE A 1 94 ? 10.073 -8.921 -5.404 1.00 91.62 94 ILE A CA 1
ATOM 757 C C . ILE A 1 94 ? 10.988 -8.830 -6.623 1.00 91.62 94 ILE A C 1
ATOM 759 O O . ILE A 1 94 ? 10.779 -8.018 -7.525 1.00 91.62 94 ILE A O 1
ATOM 763 N N . ASN A 1 95 ? 12.012 -9.682 -6.642 1.00 84.81 95 ASN A N 1
ATOM 764 C CA . ASN A 1 95 ? 12.878 -9.862 -7.802 1.00 84.81 95 ASN A CA 1
ATOM 765 C C . ASN A 1 95 ? 12.225 -10.869 -8.754 1.00 84.81 95 ASN A C 1
ATOM 767 O O . ASN A 1 95 ? 11.880 -11.977 -8.334 1.00 84.81 95 ASN A O 1
ATOM 771 N N . LYS A 1 96 ? 12.088 -10.522 -10.036 1.00 66.31 96 LYS A N 1
ATOM 772 C CA . LYS A 1 96 ? 11.853 -11.533 -11.071 1.00 66.31 96 LYS A CA 1
ATOM 773 C C . LYS A 1 96 ? 13.200 -12.121 -11.497 1.00 66.31 96 LYS A C 1
ATOM 775 O O . LYS A 1 96 ? 14.150 -11.373 -11.711 1.00 66.31 96 LYS A O 1
ATOM 780 N N . LYS A 1 97 ? 13.273 -13.454 -11.518 1.00 55.12 97 LYS A N 1
ATOM 781 C CA . LYS A 1 97 ? 14.372 -14.210 -12.131 1.00 55.12 97 LYS A CA 1
ATOM 782 C C . LYS A 1 97 ? 14.231 -14.206 -13.644 1.00 55.12 97 LYS A C 1
ATOM 784 O O . LYS A 1 97 ? 13.063 -14.225 -14.097 1.00 55.12 97 LYS A O 1
#

pLDDT: mean 90.04, std 6.25, range [55.12, 97.25]